Protein AF-A0A0Q7JJ99-F1 (afdb_monomer)

Nearest PDB structures (foldseek):
  7mby-assembly1_R  TM=4.725E-01  e=5.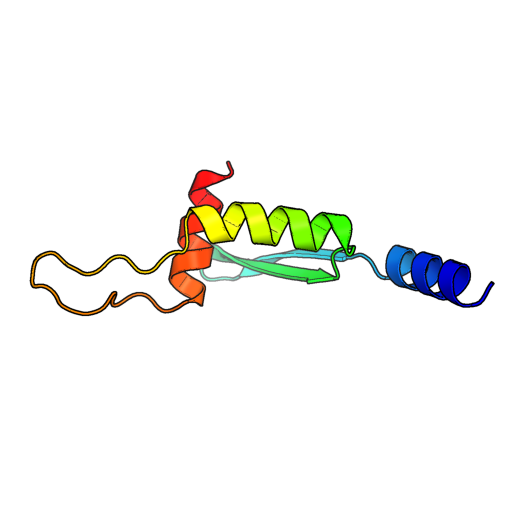029E+00  Homo sapiens
  4esb-assembly1_A-2  TM=3.447E-01  e=3.650E+00  Bacillus cereus ATCC 14579
  8bsj-assembly1_SW  TM=2.227E-01  e=1.803E+00  Giardia duodenalis
  6wc2-assembly2_C  TM=1.926E-01  e=2.185E+00  Homo sapiens
  6c9l-assembly2_D  TM=1.922E-01  e=2.648E+00  Homo sapiens

Sequence (75 aa):
DRLARDERAQERKRSFVMATDTSGMTFVQGLLTKECGAALKAALDAWSAPQPAEDSTLDP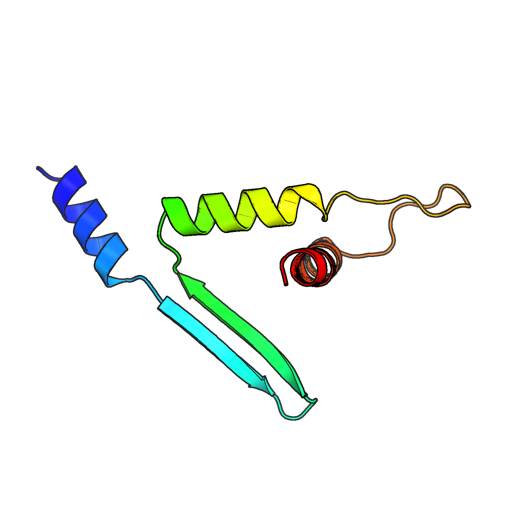RSPGQRRHDALQHLA

Foldseek 3Di:
DVVVVVLVVLVVQWDWDWDADPVRDIDIDTRHRPVRVVVLCVQQVVQLDWDADPVRHTRPDDSVRSSVVSVVVVD

Mean predicted aligned error: 4.75 Å

Solvent-accessible surface area (backbone atoms only — not comparable to full-atom values): 4564 Å² total; per-residue (Å²): 115,68,64,68,50,53,51,55,52,51,60,72,57,49,42,80,46,76,47,70,50,97,86,70,49,76,50,74,52,67,40,65,45,74,67,56,43,51,51,54,49,56,60,27,57,76,55,35,63,86,58,62,43,96,86,71,43,73,44,86,65,51,77,66,53,29,42,57,57,18,53,65,77,76,110

Structure (mmCIF, N/CA/C/O backbone):
data_AF-A0A0Q7JJ99-F1
#
_entry.id   AF-A0A0Q7JJ99-F1
#
loop_
_atom_site.group_PDB
_atom_site.id
_atom_site.type_symbol
_atom_site.label_atom_id
_atom_site.label_alt_id
_atom_site.label_comp_id
_atom_site.label_asym_id
_atom_site.label_entity_id
_atom_site.label_seq_id
_atom_site.pdbx_PDB_ins_code
_atom_site.Cartn_x
_atom_site.Cartn_y
_atom_site.Cartn_z
_atom_site.occupancy
_atom_site.B_iso_or_equiv
_atom_site.auth_seq_id
_atom_site.auth_comp_id
_atom_site.auth_asym_id
_atom_site.auth_atom_id
_atom_site.pdbx_PDB_model_num
ATOM 1 N N . ASP A 1 1 ? 5.691 12.702 -29.709 1.00 79.56 1 ASP A N 1
ATOM 2 C CA . ASP A 1 1 ? 7.022 12.078 -29.555 1.00 79.56 1 ASP A CA 1
ATOM 3 C C . ASP A 1 1 ? 7.640 12.200 -28.150 1.00 79.56 1 ASP A C 1
ATOM 5 O O . ASP A 1 1 ? 8.118 11.207 -27.620 1.00 79.56 1 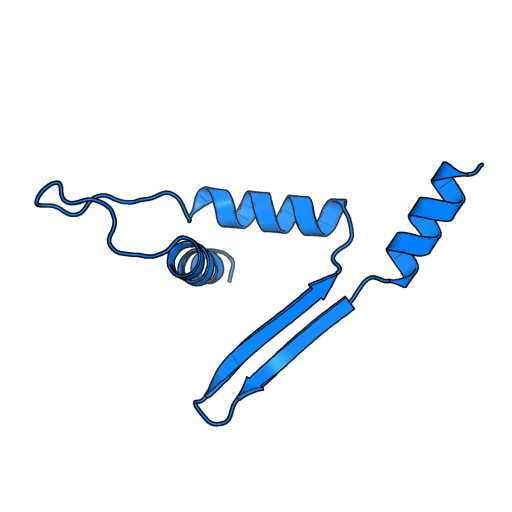ASP A O 1
ATOM 9 N N . ARG A 1 2 ? 7.574 13.365 -27.480 1.00 86.25 2 ARG A N 1
ATOM 10 C CA . ARG A 1 2 ? 7.981 13.522 -26.061 1.00 86.25 2 ARG A CA 1
ATOM 11 C C . ARG A 1 2 ? 7.178 12.643 -25.090 1.00 86.25 2 ARG A C 1
ATOM 13 O O . ARG A 1 2 ? 7.775 11.912 -24.314 1.00 86.25 2 ARG A O 1
ATOM 20 N N . LEU A 1 3 ? 5.848 12.645 -25.212 1.00 86.25 3 LEU A N 1
ATOM 21 C CA . LEU A 1 3 ? 4.949 11.858 -24.355 1.00 86.25 3 LEU A CA 1
ATOM 22 C C . LEU A 1 3 ? 5.298 10.359 -24.350 1.00 86.25 3 LEU A C 1
ATOM 24 O O . LEU A 1 3 ? 5.516 9.780 -23.295 1.00 86.25 3 LEU A O 1
ATOM 28 N N . ALA A 1 4 ? 5.481 9.767 -25.532 1.00 84.06 4 ALA A N 1
ATOM 29 C CA . ALA A 1 4 ? 5.845 8.358 -25.671 1.00 84.06 4 ALA A CA 1
ATOM 30 C C . ALA A 1 4 ? 7.257 8.031 -25.139 1.00 84.06 4 ALA A C 1
ATOM 32 O O . ALA A 1 4 ? 7.572 6.872 -24.864 1.00 84.06 4 ALA A O 1
ATOM 33 N N . ARG A 1 5 ? 8.158 9.016 -25.032 1.00 87.31 5 ARG A N 1
ATOM 34 C CA . ARG A 1 5 ? 9.454 8.834 -24.356 1.00 87.31 5 ARG A CA 1
ATOM 35 C C . ARG A 1 5 ? 9.297 8.895 -22.841 1.00 87.31 5 ARG A C 1
ATOM 37 O O . ARG A 1 5 ? 9.898 8.069 -22.158 1.00 87.31 5 ARG A O 1
ATOM 44 N N . ASP A 1 6 ? 8.473 9.814 -22.348 1.00 86.25 6 ASP A N 1
ATOM 45 C CA . ASP A 1 6 ? 8.181 9.969 -20.923 1.00 86.25 6 ASP A CA 1
ATOM 46 C C . ASP A 1 6 ? 7.462 8.728 -20.370 1.00 86.25 6 ASP A C 1
ATOM 48 O O . ASP A 1 6 ? 7.862 8.206 -19.332 1.00 86.25 6 ASP A O 1
ATOM 52 N N . GLU A 1 7 ? 6.492 8.176 -21.104 1.00 87.75 7 GLU A N 1
ATOM 53 C CA . GLU A 1 7 ? 5.806 6.923 -20.755 1.00 87.75 7 GLU A CA 1
ATOM 54 C C . GLU A 1 7 ? 6.778 5.745 -20.685 1.00 87.75 7 GLU A C 1
ATOM 56 O O . GLU A 1 7 ? 6.841 5.054 -19.673 1.00 87.75 7 GLU A O 1
ATOM 61 N N . ARG A 1 8 ? 7.633 5.563 -21.701 1.00 89.62 8 ARG A N 1
ATOM 62 C CA . ARG A 1 8 ? 8.672 4.518 -21.663 1.00 89.62 8 ARG A CA 1
ATOM 63 C C . ARG A 1 8 ? 9.667 4.728 -20.521 1.00 89.62 8 ARG A C 1
ATOM 65 O O . ARG A 1 8 ? 10.210 3.758 -20.000 1.00 89.62 8 ARG A O 1
ATOM 72 N N . ALA A 1 9 ? 9.966 5.973 -20.154 1.00 89.06 9 ALA A N 1
ATOM 73 C CA . ALA A 1 9 ? 10.846 6.271 -19.030 1.00 89.06 9 ALA A CA 1
ATOM 74 C C . ALA A 1 9 ? 10.186 5.954 -17.679 1.00 89.06 9 ALA A C 1
ATOM 76 O O . ALA A 1 9 ? 10.865 5.433 -16.798 1.00 89.06 9 ALA A O 1
ATOM 77 N N . GLN A 1 10 ? 8.889 6.232 -17.521 1.00 88.50 10 GLN A N 1
ATOM 78 C CA . GLN A 1 10 ? 8.100 5.839 -16.348 1.00 88.50 10 GLN A CA 1
ATOM 79 C C . GLN A 1 10 ? 7.999 4.317 -16.243 1.00 88.50 10 GLN A C 1
ATOM 81 O O . GLN A 1 10 ? 8.261 3.759 -15.182 1.00 88.50 10 GLN A O 1
ATOM 86 N N . GLU A 1 11 ? 7.746 3.651 -17.368 1.00 92.56 11 GLU A N 1
ATOM 87 C CA . GLU A 1 11 ? 7.670 2.196 -17.462 1.00 92.56 11 GLU A CA 1
ATOM 88 C C . GLU A 1 11 ? 8.966 1.530 -16.979 1.00 92.56 11 GLU A C 1
ATOM 90 O O . GLU A 1 11 ? 8.929 0.578 -16.204 1.00 92.56 11 GLU A O 1
ATOM 95 N N . ARG A 1 12 ? 10.135 2.072 -17.346 1.00 94.25 12 ARG A N 1
ATOM 96 C CA . ARG A 1 12 ? 11.438 1.567 -16.874 1.00 94.25 12 ARG A CA 1
ATOM 97 C C . ARG A 1 12 ? 11.715 1.812 -15.388 1.00 94.25 12 ARG A C 1
ATOM 99 O O . ARG A 1 12 ? 12.587 1.153 -14.837 1.00 94.25 12 ARG A O 1
ATOM 106 N N . LYS A 1 13 ? 11.029 2.766 -14.752 1.00 95.25 13 LYS A N 1
ATOM 107 C CA . LYS A 1 13 ? 11.208 3.097 -13.327 1.00 95.25 13 LYS A CA 1
ATOM 108 C C . LYS A 1 13 ? 10.308 2.284 -12.402 1.00 95.25 13 LYS A C 1
ATOM 110 O O . LYS A 1 13 ? 10.442 2.427 -11.188 1.00 95.25 13 LYS A O 1
ATOM 115 N N . ARG A 1 14 ? 9.389 1.482 -12.951 1.00 97.12 14 ARG A N 1
ATOM 116 C CA . ARG A 1 14 ? 8.462 0.689 -12.147 1.00 97.12 14 ARG A CA 1
ATOM 117 C C . ARG A 1 14 ? 9.228 -0.216 -11.178 1.00 97.12 14 ARG A C 1
ATOM 119 O O . ARG A 1 14 ? 10.185 -0.883 -11.570 1.00 97.12 14 ARG A O 1
ATOM 126 N N . SER A 1 15 ? 8.812 -0.236 -9.924 1.00 97.94 15 SER A N 1
ATOM 127 C CA . SER A 1 15 ? 9.435 -1.039 -8.876 1.00 97.94 15 SER A CA 1
ATOM 128 C C . SER A 1 15 ? 8.411 -1.398 -7.813 1.00 97.94 15 SER A C 1
ATOM 130 O O . SER A 1 15 ? 7.478 -0.638 -7.556 1.00 97.94 15 SER A O 1
ATOM 132 N N . PHE A 1 16 ? 8.593 -2.559 -7.194 1.00 97.06 16 PHE A N 1
ATOM 133 C CA . PHE A 1 16 ? 7.816 -2.989 -6.044 1.00 97.06 16 PHE A CA 1
ATOM 134 C C . PHE A 1 16 ? 8.706 -3.863 -5.165 1.00 97.06 16 PHE A C 1
ATOM 136 O O . PHE A 1 16 ? 9.222 -4.886 -5.609 1.00 97.06 16 PHE A O 1
ATOM 143 N N . VAL A 1 17 ? 8.940 -3.403 -3.944 1.00 97.25 17 VAL A N 1
ATOM 144 C CA . VAL A 1 17 ? 9.811 -4.018 -2.949 1.00 97.25 17 VAL A CA 1
ATOM 145 C C . VAL A 1 17 ? 8.958 -4.350 -1.740 1.00 97.25 17 VAL A C 1
ATOM 147 O O . VAL A 1 17 ? 8.204 -3.505 -1.257 1.00 97.25 17 VAL A O 1
ATOM 150 N N . MET A 1 18 ? 9.112 -5.575 -1.251 1.00 97.00 18 MET A N 1
ATOM 151 C CA . MET A 1 18 ? 8.557 -6.030 0.015 1.00 97.00 18 MET A CA 1
ATOM 152 C C . MET A 1 18 ? 9.700 -6.542 0.881 1.00 97.00 18 MET A C 1
ATOM 154 O O . MET A 1 18 ? 10.544 -7.302 0.404 1.00 97.00 18 MET A O 1
ATOM 158 N N . ALA A 1 19 ? 9.733 -6.122 2.137 1.00 97.19 19 ALA A N 1
ATOM 159 C CA . ALA A 1 19 ? 10.707 -6.587 3.111 1.00 97.19 19 ALA A CA 1
ATOM 160 C C . ALA A 1 19 ? 10.018 -6.793 4.455 1.00 97.19 19 ALA A C 1
ATOM 162 O O . ALA A 1 19 ? 9.130 -6.028 4.816 1.00 97.19 19 ALA A O 1
ATOM 163 N N . THR A 1 20 ? 10.440 -7.804 5.202 1.00 97.50 20 THR A N 1
ATOM 164 C CA . THR A 1 20 ? 9.966 -8.034 6.568 1.00 97.50 20 THR A CA 1
ATOM 165 C C . THR A 1 20 ? 11.023 -7.526 7.537 1.00 97.50 20 THR A C 1
ATOM 167 O O . THR A 1 20 ? 12.203 -7.847 7.384 1.00 97.50 20 THR A O 1
ATOM 170 N N . ASP A 1 21 ? 10.619 -6.699 8.496 1.00 95.31 21 ASP A N 1
ATOM 171 C CA . ASP A 1 21 ? 11.520 -6.201 9.530 1.00 95.31 21 ASP A CA 1
ATOM 172 C C . ASP A 1 21 ? 11.672 -7.204 10.689 1.00 95.31 21 ASP A C 1
ATOM 174 O O . ASP A 1 21 ? 11.052 -8.269 10.722 1.00 95.31 21 ASP A O 1
ATOM 178 N N . THR A 1 22 ? 12.513 -6.873 11.669 1.00 97.06 22 THR A N 1
ATOM 179 C CA . THR A 1 22 ? 12.776 -7.741 12.827 1.00 97.06 22 THR A CA 1
ATOM 180 C C . THR A 1 22 ? 11.580 -7.902 13.767 1.00 97.06 22 THR A C 1
ATOM 182 O O . THR A 1 22 ? 11.596 -8.804 14.601 1.00 97.06 22 THR A O 1
ATOM 185 N N . SER A 1 23 ? 10.552 -7.059 13.649 1.00 96.88 23 SER A N 1
ATOM 186 C CA . SER A 1 23 ? 9.295 -7.198 14.390 1.00 96.88 23 SER A CA 1
ATOM 187 C C . SER A 1 23 ? 8.304 -8.146 13.704 1.00 96.88 23 SER A C 1
ATOM 189 O O . SER A 1 23 ? 7.273 -8.481 14.284 1.00 96.88 23 SER A O 1
ATOM 191 N N . GLY A 1 24 ? 8.614 -8.601 12.484 1.00 96.69 24 GLY A N 1
ATOM 192 C CA . GLY A 1 24 ? 7.718 -9.406 11.656 1.00 96.69 24 GLY A CA 1
ATOM 193 C C . GLY A 1 24 ? 6.738 -8.571 10.828 1.00 96.69 24 GLY A C 1
ATOM 194 O O . GLY A 1 24 ? 5.928 -9.134 10.091 1.00 96.69 24 GLY A O 1
ATOM 195 N N . MET A 1 25 ? 6.807 -7.238 10.902 1.00 96.31 25 MET A N 1
ATOM 196 C CA . MET A 1 25 ? 5.995 -6.361 10.065 1.00 96.31 25 MET A CA 1
ATOM 197 C C . MET A 1 25 ? 6.537 -6.333 8.636 1.00 96.31 25 MET A C 1
ATOM 199 O O . MET A 1 25 ? 7.744 -6.388 8.404 1.00 96.31 25 MET A O 1
ATOM 203 N N . THR A 1 26 ? 5.636 -6.237 7.657 1.00 95.81 26 THR A N 1
ATOM 204 C CA . THR A 1 26 ? 6.013 -6.143 6.242 1.00 95.81 26 THR A CA 1
ATOM 205 C C . THR A 1 26 ? 5.986 -4.693 5.778 1.00 95.81 26 THR A C 1
ATOM 207 O O . THR A 1 26 ? 4.948 -4.035 5.783 1.00 95.81 26 THR A O 1
ATOM 210 N N . PHE A 1 27 ? 7.140 -4.212 5.337 1.00 95.00 27 PHE A N 1
ATOM 211 C CA . PHE A 1 27 ? 7.308 -2.950 4.643 1.00 95.00 27 PHE A CA 1
ATOM 212 C C . PHE A 1 27 ? 7.118 -3.146 3.138 1.00 95.00 27 PHE A C 1
ATOM 214 O O . PHE A 1 27 ? 7.688 -4.064 2.547 1.00 95.00 27 PHE A O 1
ATOM 221 N N . VAL A 1 28 ? 6.355 -2.248 2.513 1.00 94.94 28 VAL A N 1
ATOM 222 C CA . VAL A 1 28 ? 6.166 -2.200 1.059 1.00 94.94 28 VAL A CA 1
ATOM 223 C C . VAL A 1 28 ? 6.557 -0.828 0.513 1.00 94.94 28 VAL A C 1
ATOM 225 O O . VAL A 1 28 ? 6.184 0.203 1.073 1.00 94.94 28 VAL A O 1
ATOM 228 N N . GLN A 1 29 ? 7.298 -0.798 -0.594 1.00 95.88 29 GLN A N 1
ATOM 229 C CA . GLN A 1 29 ? 7.712 0.438 -1.265 1.00 95.88 29 GLN A CA 1
ATOM 230 C C . GLN A 1 29 ? 7.865 0.221 -2.767 1.00 95.88 29 GLN A C 1
ATOM 232 O O . GLN A 1 29 ? 8.305 -0.832 -3.211 1.00 95.88 29 GLN A O 1
ATOM 237 N N . GLY A 1 30 ? 7.556 1.233 -3.573 1.00 96.25 30 GLY A N 1
ATOM 238 C CA . GLY A 1 30 ? 7.764 1.140 -5.010 1.00 96.25 30 GLY A CA 1
ATOM 239 C C . GLY A 1 30 ? 7.184 2.307 -5.790 1.00 96.25 30 GLY A C 1
ATOM 240 O O . GLY A 1 30 ? 6.457 3.139 -5.246 1.00 96.25 30 GLY A O 1
ATOM 241 N N . LEU A 1 31 ? 7.506 2.350 -7.080 1.00 97.44 31 LEU A N 1
ATOM 242 C CA . LEU A 1 31 ? 6.840 3.204 -8.056 1.00 97.44 31 LEU A CA 1
ATOM 243 C C . LEU A 1 31 ? 5.996 2.324 -8.972 1.00 97.44 31 LEU A C 1
ATOM 245 O O . LEU A 1 31 ? 6.527 1.530 -9.744 1.00 97.44 31 LEU A O 1
ATOM 249 N N . LEU A 1 32 ? 4.678 2.474 -8.900 1.00 96.62 32 LEU A N 1
ATOM 250 C CA . LEU A 1 32 ? 3.760 1.782 -9.798 1.00 96.62 32 LEU A CA 1
ATOM 251 C C . LEU A 1 32 ? 3.598 2.570 -11.101 1.00 96.62 32 LEU A C 1
ATOM 253 O O . LEU A 1 32 ? 3.758 3.794 -11.130 1.00 96.62 32 LEU A O 1
ATOM 257 N N . THR A 1 33 ? 3.250 1.873 -12.183 1.00 95.44 33 THR A N 1
ATOM 258 C CA . THR 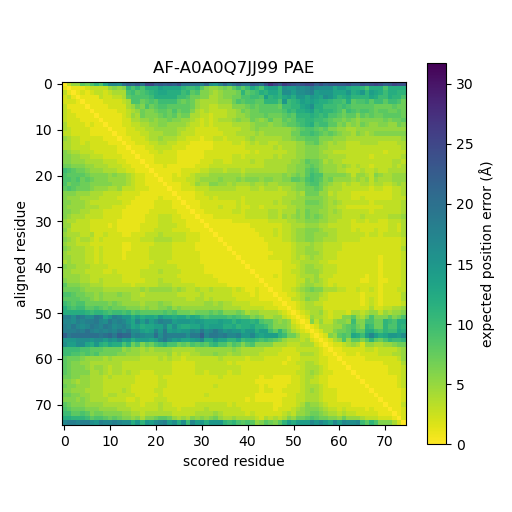A 1 33 ? 2.775 2.541 -13.402 1.00 95.44 33 THR A CA 1
ATOM 259 C C . THR A 1 33 ? 1.481 3.302 -13.107 1.00 95.44 33 THR A C 1
ATOM 261 O O . THR A 1 33 ? 0.835 3.074 -12.079 1.00 95.44 33 THR A O 1
ATOM 264 N N . LYS A 1 34 ? 1.079 4.218 -13.996 1.00 94.31 34 LYS A N 1
ATOM 265 C CA . LYS A 1 34 ? -0.146 5.011 -13.796 1.00 94.31 34 LYS A CA 1
ATOM 266 C C . LYS A 1 34 ? -1.368 4.105 -13.659 1.00 94.31 34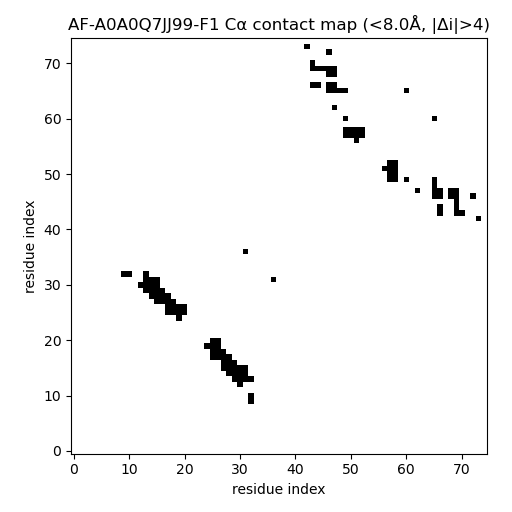 LYS A C 1
ATOM 268 O O . LYS A 1 34 ? -2.171 4.293 -12.752 1.00 94.31 34 LYS A O 1
ATOM 273 N N . GLU A 1 35 ? -1.466 3.108 -14.530 1.00 94.62 35 GLU A N 1
ATOM 274 C CA . GLU A 1 35 ? -2.571 2.158 -14.608 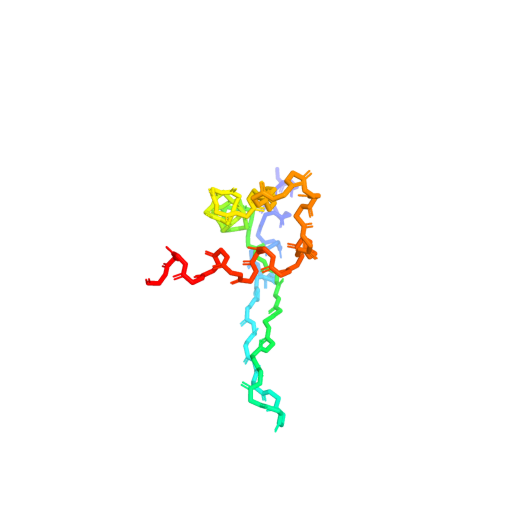1.00 94.62 35 GLU A CA 1
ATOM 275 C C . GLU A 1 35 ? -2.604 1.268 -13.361 1.00 94.62 35 GLU A C 1
ATOM 277 O O . GLU A 1 35 ? -3.646 1.132 -12.724 1.00 94.62 35 GLU A O 1
ATOM 282 N N . CYS A 1 36 ? -1.450 0.726 -12.957 1.00 95.88 36 CYS A N 1
ATOM 283 C CA . CYS A 1 36 ? -1.346 -0.122 -11.771 1.00 95.88 36 CYS A CA 1
ATOM 284 C C . CYS A 1 36 ? -1.618 0.667 -10.479 1.00 95.88 36 CYS A C 1
ATOM 286 O O . CYS A 1 36 ? -2.369 0.211 -9.619 1.00 95.88 36 CYS A O 1
ATOM 288 N N . GLY A 1 37 ? -1.072 1.880 -10.358 1.00 96.12 37 GLY A N 1
ATOM 289 C CA . GLY A 1 37 ? -1.313 2.758 -9.214 1.00 96.12 37 GLY A CA 1
ATOM 290 C C . GLY A 1 37 ? -2.773 3.194 -9.101 1.00 96.12 37 GLY A C 1
ATOM 291 O O . GLY A 1 37 ? -3.322 3.202 -8.000 1.00 96.12 37 GLY A O 1
ATOM 292 N N . ALA A 1 38 ? -3.424 3.505 -10.227 1.00 96.81 38 ALA A N 1
ATOM 293 C CA . ALA A 1 38 ? -4.849 3.823 -10.255 1.00 96.81 38 ALA A CA 1
ATOM 294 C C . ALA A 1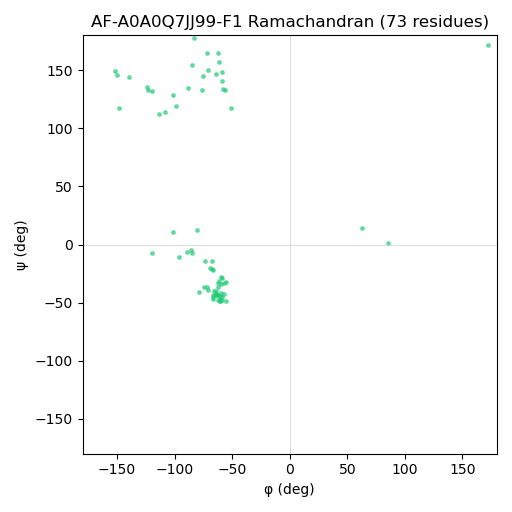 38 ? -5.709 2.620 -9.841 1.00 96.81 38 ALA A C 1
ATOM 296 O O . ALA A 1 38 ? -6.618 2.784 -9.029 1.00 96.81 38 ALA A O 1
ATOM 297 N N . ALA A 1 39 ? -5.391 1.419 -10.336 1.00 95.69 39 ALA A N 1
ATOM 298 C CA . ALA A 1 39 ? -6.094 0.192 -9.968 1.00 95.69 39 ALA A CA 1
ATOM 299 C C . ALA A 1 39 ? -5.959 -0.120 -8.469 1.00 95.69 39 ALA A C 1
ATOM 301 O O . ALA A 1 39 ? -6.967 -0.336 -7.798 1.00 95.69 39 ALA A O 1
ATOM 302 N N . LEU A 1 40 ? -4.738 -0.064 -7.920 1.00 94.94 40 LEU A N 1
ATOM 303 C CA . LEU A 1 40 ? -4.509 -0.271 -6.487 1.00 94.94 40 LEU A CA 1
ATOM 304 C C . LEU A 1 40 ? -5.250 0.774 -5.648 1.00 94.94 40 LEU A C 1
ATOM 306 O O . LEU A 1 40 ? -5.889 0.432 -4.656 1.00 94.94 40 LEU A O 1
ATOM 310 N N . LYS A 1 41 ? -5.199 2.050 -6.050 1.00 95.00 41 LYS A N 1
ATOM 311 C CA . LYS A 1 41 ? -5.907 3.115 -5.339 1.00 95.00 41 LYS A CA 1
ATOM 312 C C . LYS A 1 41 ? -7.415 2.863 -5.325 1.00 95.00 41 LYS A C 1
ATOM 314 O O . LYS A 1 41 ? -8.014 2.933 -4.259 1.00 95.00 41 LYS A O 1
ATOM 319 N N . ALA A 1 42 ? -8.008 2.546 -6.475 1.00 95.38 42 ALA A N 1
ATOM 320 C CA . ALA A 1 42 ? -9.438 2.269 -6.578 1.00 95.38 42 ALA A CA 1
ATOM 321 C C . ALA A 1 42 ? -9.854 1.078 -5.699 1.00 95.38 42 ALA A C 1
ATOM 323 O O . ALA A 1 42 ? -10.862 1.151 -5.001 1.00 95.38 42 ALA A O 1
ATOM 324 N N . ALA A 1 43 ? -9.045 0.016 -5.685 1.00 94.69 43 ALA A N 1
ATOM 325 C CA . ALA A 1 43 ? -9.286 -1.165 -4.865 1.00 94.69 43 ALA A CA 1
ATOM 326 C C . ALA A 1 43 ? -9.244 -0.850 -3.356 1.00 94.69 43 ALA A C 1
ATOM 328 O O . ALA A 1 43 ? -10.110 -1.297 -2.608 1.00 94.69 43 ALA A O 1
ATOM 329 N N . LEU A 1 44 ? -8.283 -0.035 -2.905 1.00 95.44 44 LEU A N 1
ATOM 330 C CA . LEU A 1 44 ? -8.166 0.363 -1.496 1.00 95.44 44 LEU A CA 1
ATOM 331 C C . LEU A 1 44 ? -9.210 1.398 -1.065 1.00 95.44 44 LEU A C 1
ATOM 333 O O . LEU A 1 44 ? -9.673 1.370 0.076 1.00 95.44 44 LEU A O 1
ATOM 337 N N . ASP A 1 45 ? -9.572 2.338 -1.940 1.00 94.19 45 ASP A N 1
ATOM 338 C CA . ASP A 1 45 ? -10.558 3.380 -1.632 1.00 94.19 45 ASP A CA 1
ATOM 339 C C . ASP A 1 45 ? -11.921 2.765 -1.268 1.00 94.19 45 ASP A C 1
ATOM 341 O O . ASP A 1 45 ? -12.601 3.285 -0.385 1.00 94.19 45 ASP A O 1
ATOM 345 N N . ALA A 1 46 ? -12.284 1.630 -1.879 1.00 91.88 46 ALA A N 1
ATOM 346 C CA . ALA A 1 46 ? -13.532 0.915 -1.602 1.00 91.88 46 ALA A CA 1
ATOM 347 C C . ALA A 1 46 ? -13.670 0.452 -0.138 1.00 91.88 46 ALA A C 1
ATOM 349 O O . ALA A 1 46 ? -14.786 0.358 0.368 1.00 91.88 46 ALA A O 1
ATOM 350 N N . TRP A 1 47 ? -12.549 0.202 0.547 1.00 9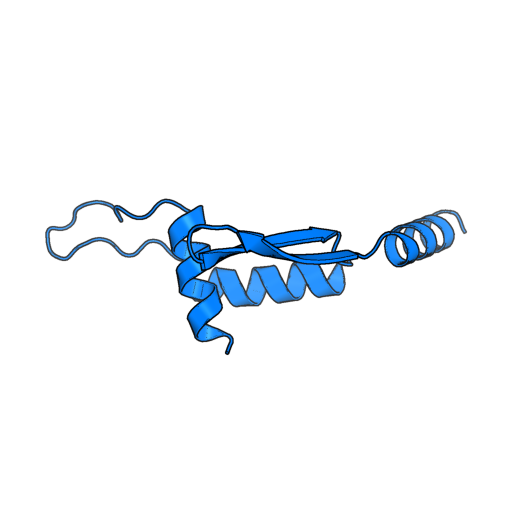4.00 47 TRP A N 1
ATOM 351 C CA . TRP A 1 47 ? -12.520 -0.396 1.889 1.00 94.00 47 TRP A CA 1
ATOM 352 C C . TRP A 1 47 ? -11.877 0.498 2.958 1.00 94.00 47 TRP A C 1
ATOM 354 O O . TRP A 1 47 ? -11.921 0.171 4.139 1.00 94.00 47 TRP A O 1
ATOM 364 N N . SER A 1 48 ? -11.290 1.637 2.577 1.00 95.38 48 SER A N 1
ATOM 365 C CA . SER A 1 48 ? -10.552 2.523 3.498 1.00 95.38 48 SER A CA 1
ATOM 366 C C . SER A 1 48 ? -11.334 3.762 3.959 1.00 95.38 48 SER A C 1
ATOM 368 O O . SER A 1 48 ? -10.761 4.676 4.574 1.00 95.38 48 SER A O 1
ATOM 370 N N . ALA A 1 49 ? -12.640 3.807 3.673 1.00 92.38 49 ALA A N 1
ATOM 371 C CA . ALA A 1 49 ? -13.531 4.858 4.149 1.00 92.38 49 ALA A CA 1
ATOM 372 C C . ALA A 1 49 ? -13.549 4.910 5.693 1.00 92.38 49 ALA A C 1
ATOM 374 O O . ALA A 1 49 ? -13.532 3.857 6.333 1.00 92.38 49 ALA A O 1
ATOM 375 N N . PRO A 1 50 ? -13.575 6.108 6.311 1.00 91.50 50 PRO A N 1
ATOM 376 C CA . PRO A 1 50 ? -13.751 6.228 7.753 1.00 91.50 50 PRO A CA 1
ATOM 377 C C . PRO A 1 50 ? -15.056 5.568 8.207 1.00 91.50 50 PRO A C 1
ATOM 379 O O . PRO A 1 50 ? -16.110 5.805 7.618 1.00 91.50 50 PRO A O 1
ATOM 382 N N . GLN A 1 51 ? -14.982 4.784 9.273 1.00 86.12 51 GLN A N 1
ATOM 383 C CA . GLN A 1 51 ? -16.123 4.178 9.946 1.00 86.12 51 GLN A CA 1
ATOM 384 C C . GLN A 1 51 ? -16.229 4.801 11.343 1.00 86.12 51 GLN A C 1
ATOM 386 O O . GLN A 1 51 ? -15.319 4.609 12.152 1.00 86.12 51 GLN A O 1
ATOM 391 N N . PRO A 1 52 ? -17.279 5.591 11.628 1.00 79.62 52 PRO A N 1
ATOM 392 C CA . PRO A 1 52 ? -17.496 6.118 12.969 1.00 79.62 52 PRO A CA 1
ATOM 393 C C . PRO A 1 52 ? -17.752 4.965 13.944 1.00 79.62 52 PRO A C 1
ATOM 395 O O . PRO A 1 52 ? -18.332 3.945 13.567 1.00 79.62 52 PRO A O 1
ATOM 398 N N . ALA A 1 53 ? -17.315 5.124 15.189 1.00 77.75 53 ALA A N 1
ATOM 399 C CA . ALA A 1 53 ? -17.608 4.148 16.229 1.00 77.75 53 ALA A CA 1
ATOM 400 C C . ALA A 1 53 ? -19.090 4.214 16.650 1.00 77.75 53 ALA A C 1
ATOM 402 O O . ALA A 1 53 ? -19.797 5.181 16.354 1.00 77.75 53 ALA A O 1
ATOM 403 N N . GLU A 1 54 ? -19.567 3.179 17.350 1.00 77.81 54 GLU A N 1
ATOM 404 C CA . GLU A 1 54 ? -20.968 3.070 17.797 1.00 77.81 54 GLU A CA 1
ATOM 405 C C . GLU A 1 54 ? -21.402 4.232 18.702 1.00 77.81 54 GLU A C 1
ATOM 407 O O . GLU A 1 54 ? -22.560 4.646 18.686 1.00 77.81 54 GLU A O 1
ATOM 412 N N . ASP A 1 55 ? -20.461 4.814 19.445 1.00 84.56 55 ASP A N 1
ATOM 413 C CA . ASP A 1 55 ? -20.663 5.987 20.297 1.00 84.56 55 ASP A CA 1
ATOM 414 C C . ASP A 1 55 ? -20.643 7.320 19.519 1.00 84.56 55 ASP A C 1
ATOM 416 O O . ASP A 1 55 ? -20.592 8.395 20.117 1.00 84.56 55 ASP A O 1
ATOM 420 N N . SER A 1 56 ? -20.708 7.263 18.183 1.00 73.56 56 SER A N 1
ATOM 421 C CA . SER A 1 56 ? -20.617 8.410 17.270 1.00 73.56 56 SER A CA 1
ATOM 422 C C . SER A 1 56 ? -19.281 9.158 17.322 1.00 73.56 56 SER A C 1
ATOM 424 O O . SER A 1 56 ? -19.176 10.264 16.780 1.00 73.56 56 SER A O 1
ATOM 426 N N . THR A 1 57 ? -18.240 8.577 17.930 1.00 86.12 57 THR A N 1
ATOM 427 C CA . THR A 1 57 ? -16.892 9.138 17.840 1.00 86.12 57 THR A CA 1
ATOM 428 C C . THR A 1 57 ? -16.319 8.952 16.436 1.00 86.12 57 THR A C 1
ATOM 430 O O . THR A 1 57 ? -16.669 8.033 15.686 1.00 86.12 57 THR A O 1
ATOM 433 N N . LEU A 1 58 ? -15.457 9.893 16.044 1.00 87.50 58 LEU A N 1
ATOM 434 C CA . LEU A 1 58 ? -14.754 9.835 14.765 1.00 87.50 58 LEU A CA 1
ATOM 435 C C . LEU A 1 58 ? -13.923 8.552 14.681 1.00 87.50 58 LEU A C 1
ATOM 437 O O . LEU A 1 58 ? -13.394 8.100 15.694 1.00 87.50 58 LEU A O 1
ATOM 441 N N . ASP A 1 59 ? -13.767 8.012 13.468 1.00 90.00 59 ASP A N 1
ATOM 442 C CA . ASP A 1 59 ? -12.945 6.818 13.240 1.00 90.00 59 ASP A CA 1
ATOM 443 C C . ASP A 1 59 ? -11.545 7.012 13.863 1.00 90.00 59 ASP A C 1
ATOM 445 O O . ASP A 1 59 ? -10.814 7.918 13.437 1.00 90.00 59 ASP A O 1
ATOM 449 N N . PRO A 1 60 ? -11.151 6.189 14.854 1.00 90.69 60 PRO A N 1
ATOM 450 C CA . PRO A 1 60 ? -9.881 6.353 15.553 1.00 90.69 60 PRO A CA 1
ATOM 451 C C . PRO A 1 60 ? -8.679 5.925 14.701 1.00 90.69 60 PRO A C 1
ATOM 453 O O . PRO A 1 60 ? -7.535 6.229 15.046 1.00 90.69 60 PRO A O 1
ATOM 456 N N . ARG A 1 61 ? -8.899 5.210 13.590 1.00 93.75 61 ARG A N 1
ATOM 457 C CA . ARG A 1 61 ? -7.828 4.744 12.708 1.00 93.75 61 ARG A CA 1
ATOM 458 C C . ARG A 1 61 ? -7.308 5.891 11.860 1.00 93.75 61 ARG A C 1
ATOM 460 O O . ARG A 1 61 ? -8.056 6.589 11.172 1.00 93.75 61 ARG A O 1
ATOM 467 N N . SER A 1 62 ? -5.989 6.019 11.802 1.00 94.94 62 SER A N 1
ATOM 468 C CA . SER A 1 62 ? -5.326 6.885 10.831 1.00 94.94 62 SER A CA 1
ATOM 469 C C . SER A 1 62 ? -5.630 6.444 9.386 1.00 94.94 62 SER A C 1
ATOM 471 O O . SER A 1 62 ? -5.911 5.269 9.132 1.00 94.94 62 SER A O 1
ATOM 473 N N . PRO A 1 63 ? -5.508 7.341 8.388 1.00 93.56 63 PRO A N 1
ATOM 474 C CA . PRO A 1 63 ? -5.657 6.962 6.982 1.00 93.56 63 PRO A CA 1
ATOM 475 C C . PRO A 1 63 ? -4.723 5.823 6.539 1.00 93.56 63 PRO A C 1
ATOM 477 O O . PRO A 1 63 ? -5.093 5.031 5.676 1.00 93.56 63 PRO A O 1
ATOM 480 N N . GLY A 1 64 ? -3.522 5.733 7.124 1.00 94.69 64 GLY A N 1
ATOM 481 C CA . GLY A 1 64 ? -2.577 4.645 6.867 1.00 94.69 64 GLY A CA 1
ATOM 482 C C . GLY A 1 64 ? -3.084 3.299 7.385 1.00 94.69 64 GLY A C 1
ATOM 483 O O . GLY A 1 64 ? -3.066 2.326 6.639 1.00 94.69 64 GLY A O 1
ATOM 484 N N . GLN A 1 65 ? -3.614 3.266 8.612 1.00 96.00 65 GLN A N 1
ATOM 485 C CA . GLN A 1 65 ? -4.223 2.064 9.197 1.00 96.00 65 GLN A CA 1
ATOM 486 C C . GLN A 1 65 ? -5.435 1.595 8.386 1.00 96.00 65 GLN A C 1
ATOM 488 O O . GLN A 1 65 ? -5.505 0.429 8.027 1.00 96.00 65 GLN A O 1
ATOM 493 N N . ARG A 1 66 ? -6.329 2.501 7.968 1.00 96.69 66 ARG A N 1
ATOM 494 C CA . ARG A 1 66 ? -7.483 2.111 7.134 1.00 96.69 66 ARG A CA 1
ATOM 495 C C . ARG A 1 66 ? -7.081 1.517 5.785 1.00 96.69 66 ARG A C 1
ATOM 497 O O . ARG A 1 66 ? -7.733 0.603 5.301 1.00 96.69 66 ARG A O 1
ATOM 504 N N . ARG A 1 67 ? -6.011 2.022 5.159 1.00 95.12 67 ARG A N 1
ATOM 505 C CA . ARG A 1 67 ? -5.473 1.438 3.916 1.00 95.12 67 ARG A CA 1
ATOM 506 C C . ARG A 1 67 ? -4.781 0.097 4.148 1.00 95.12 67 ARG A C 1
ATOM 508 O O . ARG A 1 67 ? -4.877 -0.771 3.290 1.00 95.12 67 ARG A O 1
ATOM 515 N N . HIS A 1 68 ? -4.088 -0.061 5.273 1.00 94.88 68 HIS A N 1
ATOM 516 C CA . HIS A 1 68 ? -3.539 -1.349 5.688 1.00 94.88 68 HIS A CA 1
ATOM 517 C C . HIS A 1 68 ? -4.655 -2.390 5.842 1.00 94.88 68 HIS A C 1
ATOM 519 O O . HIS A 1 68 ? -4.560 -3.473 5.278 1.00 94.88 68 HIS A O 1
ATOM 525 N N . ASP A 1 69 ? -5.737 -2.038 6.531 1.00 95.06 69 ASP A N 1
ATOM 526 C CA . ASP A 1 69 ? -6.876 -2.938 6.726 1.00 95.06 69 ASP A CA 1
ATOM 527 C C . ASP A 1 69 ? -7.571 -3.234 5.386 1.00 95.06 69 ASP A C 1
ATOM 529 O O . ASP A 1 69 ? -7.889 -4.381 5.088 1.00 95.06 69 ASP A O 1
ATOM 533 N N . ALA A 1 70 ? -7.703 -2.224 4.517 1.00 95.44 70 ALA A N 1
ATOM 534 C CA . ALA A 1 70 ? -8.245 -2.377 3.167 1.00 95.44 70 ALA A CA 1
ATOM 535 C C . ALA A 1 70 ? -7.478 -3.400 2.308 1.00 95.44 70 ALA A C 1
ATOM 537 O O . ALA A 1 70 ? -8.098 -4.090 1.502 1.00 95.44 70 ALA A O 1
ATOM 538 N N . LEU A 1 71 ? -6.153 -3.535 2.480 1.00 93.25 71 LEU A N 1
ATOM 539 C CA . LEU A 1 71 ? -5.360 -4.540 1.758 1.00 93.25 71 LEU A CA 1
ATOM 540 C C . LEU A 1 71 ? -5.802 -5.974 2.078 1.00 93.25 71 LEU A C 1
ATOM 542 O O . LEU A 1 71 ? -5.720 -6.828 1.201 1.00 93.25 71 LEU A O 1
ATOM 546 N N . GLN A 1 72 ? -6.299 -6.238 3.290 1.00 93.06 72 GLN A N 1
ATOM 547 C CA . GLN A 1 72 ? -6.757 -7.575 3.688 1.00 93.06 72 GLN A CA 1
ATOM 548 C C . GLN A 1 72 ? -8.012 -8.016 2.922 1.00 93.06 72 GLN A C 1
ATOM 550 O O . GLN A 1 72 ? -8.269 -9.207 2.815 1.00 93.06 72 GLN A O 1
ATOM 555 N N . HIS A 1 73 ? -8.768 -7.071 2.353 1.00 92.12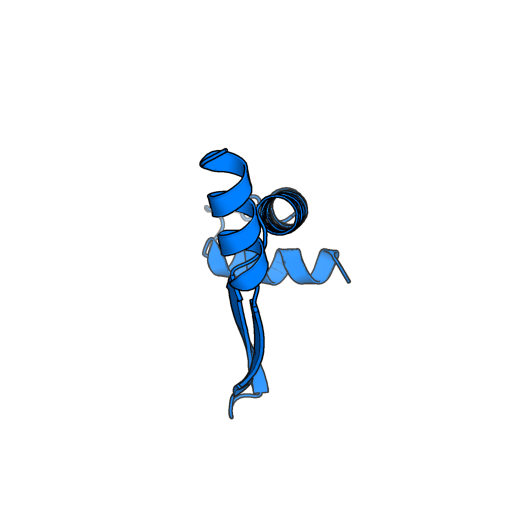 73 HIS A N 1
ATOM 556 C CA . HIS A 1 73 ? -9.947 -7.351 1.531 1.00 92.12 73 HIS A CA 1
ATOM 557 C C . HIS A 1 73 ? -9.620 -7.616 0.051 1.00 92.12 73 HIS A C 1
ATOM 559 O O . HIS A 1 73 ? -10.528 -7.910 -0.726 1.00 92.12 73 HIS A O 1
ATOM 565 N N . LEU A 1 74 ? -8.353 -7.470 -0.362 1.00 85.88 74 LEU A N 1
ATOM 566 C CA . LEU A 1 74 ? -7.910 -7.707 -1.743 1.00 85.88 74 LEU A CA 1
ATOM 567 C C . LEU A 1 74 ? -7.333 -9.113 -1.972 1.00 85.88 74 LEU A C 1
ATOM 569 O O . LEU A 1 74 ? -7.074 -9.459 -3.126 1.00 85.88 74 LEU A O 1
ATOM 573 N N . ALA A 1 75 ? -7.089 -9.871 -0.900 1.00 63.34 75 ALA A N 1
ATOM 574 C CA . ALA A 1 75 ? -6.458 -11.190 -0.912 1.00 63.34 75 ALA A CA 1
ATOM 575 C C . ALA A 1 75 ? -7.476 -12.323 -0.730 1.00 63.34 75 ALA A C 1
ATOM 577 O O . ALA A 1 75 ? -8.464 -12.119 0.010 1.00 63.34 75 ALA A O 1
#

Secondary structure (DSSP, 8-state):
-HHHHHHHHHHHT-EEEEEE-TTSPEEEEEE--HHHHHHHHHHHHTT-S----TTSPPP-S-HHHHHHHHHTT--

Radius of gyration: 16.72 Å; Cα contacts (8 Å, |Δi|>4): 62; chains: 1; bounding box: 34×25×50 Å

pLDDT: mean 91.96, std 6.31, range [63.34, 97.94]